Protein AF-A0A383BFU3-F1 (afdb_monomer)

Nearest PDB structures (foldseek):
  3onm-assembly1_A  TM=4.975E-01  e=3.016E+00  Yersinia pseudotuberculosis IP 31758
  7yzu-assembly1_A  TM=5.150E-01  e=3.989E+00  Agrobacterium tumefaciens
  7dmw-assembly3_E  TM=4.876E-01  e=6.507E+00  Bacillus velezensis FZB42
  5z72-assembly3_E  TM=4.920E-01  e=8.607E+00  Bacillus velezensis FZB42
  7qhv-assembly2_BBB  TM=3.890E-01  e=4.588E+00  Agrobacterium tumefaciens

Radius of gyration: 11.36 Å; Cα contacts (8 Å, |Δi|>4): 54; chains: 1; bounding box: 18×21×32 Å

pLDDT: mean 93.68, std 7.8, range [57.16, 97.81]

Foldseek 3Di:
DDAAEAEQEDLAPSPVSVVVVVVVCVVCPVDDYDYDYHGNPDD

Mean predicted aligned err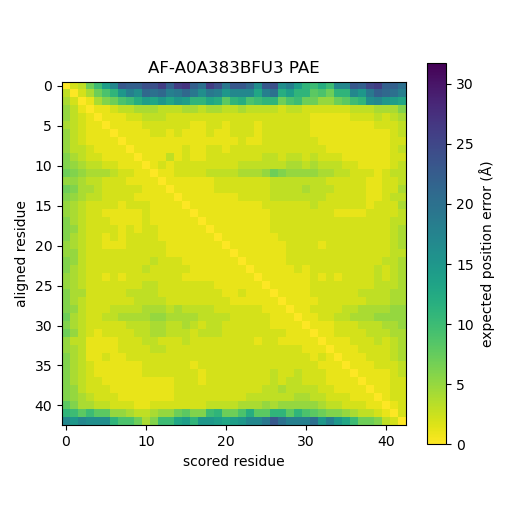or: 3.28 Å

Solvent-accessible surface area (backbone atoms only — not comparable to full-atom values): 2718 Å² total; per-residue (Å²): 130,84,85,40,73,42,80,39,73,21,66,46,82,30,61,70,52,47,55,51,46,51,67,56,56,66,78,40,83,91,58,73,69,50,73,44,81,38,50,57,57,77,128

Sequence (43 aa):
MADRSVFIVSDRTGITAEILSHSLLTQFPEVNFHSRALPFADS

Organism: NCBI:txid408172

InterPro domains:
  IPR005177 Bifunctional kinase-pyrophosphorylase [PF03618] (6-42)

Secondary structure (DSSP, 8-state):
---EEEEEE-SS--HHHHHHHHHHHTT-TT--EEEEEETT---

Structure (mmCIF, N/CA/C/O backbone):
data_AF-A0A383BFU3-F1
#
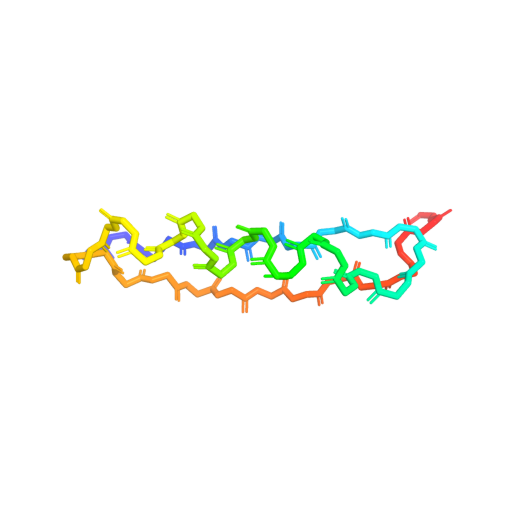_entry.id   AF-A0A383BFU3-F1
#
loop_
_atom_site.group_PDB
_atom_site.id
_atom_site.type_symbol
_atom_site.label_atom_id
_atom_site.label_alt_id
_atom_site.label_comp_id
_atom_site.label_asym_id
_atom_site.label_entity_id
_atom_site.label_seq_id
_atom_site.pdbx_PDB_ins_code
_atom_site.Cartn_x
_atom_site.Cartn_y
_atom_site.Cartn_z
_atom_site.occupancy
_atom_site.B_iso_or_equiv
_atom_site.auth_seq_id
_atom_site.auth_comp_id
_atom_site.auth_asym_id
_atom_site.auth_atom_id
_atom_site.pdbx_PDB_model_num
ATOM 1 N N . MET A 1 1 ? -9.278 -13.453 13.548 1.00 57.16 1 MET A N 1
ATOM 2 C CA . MET A 1 1 ? -9.480 -12.136 12.904 1.00 57.16 1 MET A CA 1
ATOM 3 C C . MET A 1 1 ? -8.887 -12.220 11.513 1.00 57.16 1 MET A C 1
ATOM 5 O O . MET A 1 1 ? -7.810 -12.784 11.390 1.00 57.16 1 MET A O 1
ATOM 9 N N . ALA A 1 2 ? -9.610 -11.784 10.481 1.00 69.88 2 ALA A N 1
ATOM 10 C CA . ALA A 1 2 ? -9.103 -11.834 9.112 1.00 69.88 2 ALA A CA 1
ATOM 11 C C . ALA A 1 2 ? -7.932 -10.852 8.961 1.00 69.88 2 ALA A C 1
ATOM 13 O O . ALA A 1 2 ? -8.068 -9.687 9.338 1.00 69.88 2 ALA A O 1
ATOM 14 N N . ASP A 1 3 ? -6.806 -11.338 8.446 1.00 80.88 3 ASP A N 1
ATOM 15 C CA . ASP A 1 3 ? -5.684 -10.505 8.020 1.00 80.88 3 ASP A CA 1
ATOM 16 C C . ASP A 1 3 ? -6.169 -9.575 6.892 1.00 80.88 3 ASP A C 1
ATOM 18 O O . ASP A 1 3 ? -6.755 -10.038 5.908 1.00 80.88 3 ASP A O 1
ATOM 22 N N . ARG A 1 4 ? -6.021 -8.256 7.072 1.00 92.75 4 ARG A N 1
ATOM 23 C CA . ARG A 1 4 ? -6.435 -7.249 6.086 1.00 92.75 4 ARG A CA 1
ATOM 24 C C . ARG A 1 4 ? -5.212 -6.728 5.352 1.00 92.75 4 ARG A C 1
ATOM 26 O O . ARG A 1 4 ? -4.589 -5.747 5.760 1.00 92.75 4 ARG A O 1
ATOM 33 N N . SER A 1 5 ? -4.883 -7.391 4.254 1.00 95.75 5 SER A N 1
ATOM 34 C CA . SER A 1 5 ? -3.777 -6.983 3.394 1.00 95.75 5 SER A CA 1
ATOM 35 C C . SER A 1 5 ? -4.147 -5.774 2.531 1.00 95.75 5 SER A C 1
ATOM 37 O O . SER A 1 5 ? -5.254 -5.691 1.999 1.00 95.75 5 SER A O 1
ATOM 39 N N . VAL A 1 6 ? -3.199 -4.853 2.363 1.00 96.75 6 VAL A N 1
ATOM 40 C CA . VAL A 1 6 ? -3.316 -3.680 1.486 1.00 96.75 6 VAL A CA 1
ATOM 41 C C . VAL A 1 6 ? -2.137 -3.685 0.526 1.00 96.75 6 VAL A C 1
ATOM 43 O O . VAL A 1 6 ? -0.987 -3.620 0.952 1.00 96.75 6 VAL A O 1
ATOM 46 N N . PHE A 1 7 ? -2.409 -3.753 -0.772 1.00 97.06 7 PHE A N 1
ATOM 47 C CA . PHE A 1 7 ? -1.376 -3.695 -1.804 1.00 97.06 7 PHE A CA 1
ATOM 48 C C . PHE A 1 7 ? -1.386 -2.316 -2.455 1.00 97.06 7 PHE A C 1
ATOM 50 O O . PHE A 1 7 ? -2.391 -1.897 -3.025 1.00 97.06 7 PHE A O 1
ATOM 57 N N . ILE A 1 8 ? -0.264 -1.610 -2.352 1.00 97.75 8 ILE A N 1
ATOM 58 C CA . ILE A 1 8 ? -0.076 -0.266 -2.900 1.00 97.75 8 ILE A CA 1
ATOM 59 C C . ILE A 1 8 ? 0.722 -0.429 -4.191 1.00 97.75 8 ILE A C 1
ATOM 61 O O . ILE A 1 8 ? 1.926 -0.670 -4.144 1.00 97.75 8 ILE A O 1
ATOM 65 N N . VAL A 1 9 ? 0.045 -0.358 -5.334 1.00 97.38 9 VAL A N 1
ATOM 66 C CA . VAL A 1 9 ? 0.618 -0.692 -6.647 1.00 97.38 9 VAL A CA 1
ATOM 67 C C . VAL A 1 9 ? 0.905 0.575 -7.443 1.00 97.38 9 VAL A C 1
ATOM 69 O O . VAL A 1 9 ? 0.081 1.489 -7.480 1.00 97.38 9 VAL A O 1
ATOM 72 N N . SER A 1 10 ? 2.064 0.630 -8.096 1.00 97.50 10 SER A N 1
ATOM 73 C CA . SER A 1 10 ? 2.405 1.695 -9.040 1.00 97.50 10 SER A CA 1
ATOM 74 C C . SER A 1 10 ? 3.336 1.177 -10.128 1.00 97.50 10 SER A C 1
ATOM 76 O O . SER A 1 10 ? 4.232 0.390 -9.851 1.00 97.50 10 SER A O 1
ATOM 78 N N . ASP A 1 11 ? 3.161 1.685 -11.345 1.00 96.81 11 ASP A N 1
ATOM 79 C CA . ASP A 1 11 ? 4.071 1.520 -12.488 1.00 96.81 11 ASP A CA 1
ATOM 80 C C . ASP A 1 11 ? 5.391 2.308 -12.333 1.00 96.81 11 ASP A C 1
ATOM 82 O O . ASP A 1 11 ? 6.350 2.105 -13.071 1.00 96.81 11 ASP A O 1
ATOM 86 N N . ARG A 1 12 ? 5.467 3.212 -11.349 1.00 95.12 12 ARG A N 1
ATOM 87 C CA . ARG A 1 12 ? 6.669 3.971 -10.976 1.00 95.12 12 ARG A CA 1
ATOM 88 C C . ARG A 1 12 ? 6.990 3.752 -9.497 1.00 95.12 12 ARG A C 1
ATOM 90 O O . ARG A 1 12 ? 6.762 2.679 -8.951 1.00 95.12 12 ARG A O 1
ATOM 97 N N . THR A 1 13 ? 7.535 4.762 -8.822 1.00 96.50 13 THR A N 1
ATOM 98 C CA . THR A 1 13 ? 8.016 4.654 -7.435 1.00 96.50 13 THR A CA 1
ATOM 99 C C . THR A 1 13 ? 6.923 4.384 -6.402 1.00 96.50 13 THR A C 1
ATOM 101 O O . THR A 1 13 ? 7.241 3.966 -5.297 1.00 96.50 13 THR A O 1
ATOM 104 N N . GLY A 1 14 ? 5.652 4.663 -6.703 1.00 96.44 14 GLY A N 1
ATOM 105 C CA . GLY A 1 14 ? 4.544 4.443 -5.769 1.00 96.44 14 GLY A CA 1
ATOM 106 C C . GLY A 1 14 ? 4.434 5.424 -4.599 1.00 96.44 14 GLY A C 1
ATOM 107 O O . GLY A 1 14 ? 3.470 5.320 -3.848 1.00 96.44 14 GLY A O 1
ATOM 108 N N . ILE A 1 15 ? 5.320 6.423 -4.477 1.00 97.50 15 ILE A N 1
ATOM 109 C CA . ILE A 1 15 ? 5.332 7.379 -3.346 1.00 97.50 15 ILE A CA 1
ATOM 110 C C . ILE A 1 15 ? 3.975 8.080 -3.175 1.00 97.50 15 ILE A C 1
ATOM 112 O O . ILE A 1 15 ? 3.470 8.212 -2.063 1.00 97.50 15 ILE A O 1
ATOM 116 N N . THR A 1 16 ? 3.345 8.509 -4.274 1.00 97.44 16 THR A N 1
ATOM 117 C CA . THR A 1 16 ? 2.021 9.148 -4.218 1.00 97.44 16 THR A CA 1
ATOM 118 C C . THR A 1 16 ? 0.955 8.192 -3.686 1.00 97.44 16 THR A C 1
ATOM 120 O O . THR A 1 16 ? 0.165 8.576 -2.828 1.00 97.44 16 THR A O 1
ATOM 123 N N . ALA A 1 17 ? 0.947 6.945 -4.163 1.00 97.56 17 ALA A N 1
ATOM 124 C CA . ALA A 1 17 ? -0.008 5.934 -3.721 1.00 97.56 17 ALA A CA 1
ATOM 125 C C . ALA A 1 17 ? 0.215 5.557 -2.247 1.00 97.56 17 ALA A C 1
ATOM 127 O O . ALA A 1 17 ? -0.749 5.359 -1.513 1.00 97.56 17 ALA A O 1
ATOM 1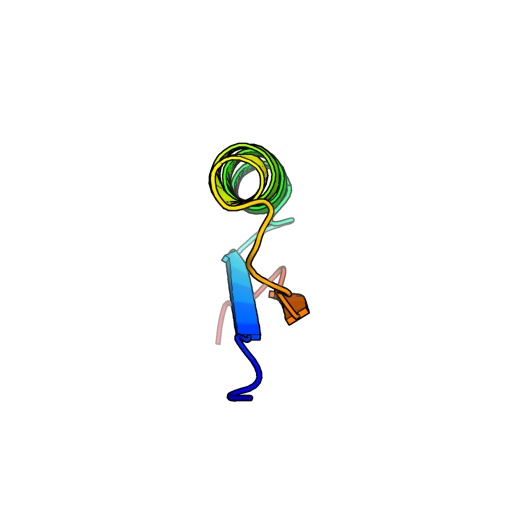28 N N . GLU A 1 18 ? 1.466 5.532 -1.790 1.00 97.19 18 GLU A N 1
ATOM 129 C CA . GLU A 1 18 ? 1.827 5.237 -0.404 1.00 97.19 18 GLU A CA 1
ATOM 130 C C . GLU A 1 18 ? 1.399 6.345 0.563 1.00 97.19 18 GLU A C 1
ATOM 132 O O . GLU A 1 18 ? 0.766 6.055 1.578 1.00 97.19 18 GLU A O 1
ATOM 137 N N . ILE A 1 19 ? 1.648 7.616 0.224 1.00 97.44 19 ILE A N 1
ATOM 138 C CA . ILE A 1 19 ? 1.207 8.761 1.037 1.00 97.44 19 ILE A CA 1
ATOM 139 C C . ILE A 1 19 ? -0.322 8.789 1.150 1.00 97.44 19 ILE A C 1
ATOM 141 O O . ILE A 1 19 ? -0.864 8.951 2.247 1.00 97.44 19 ILE A O 1
ATOM 145 N N . LEU A 1 20 ? -1.028 8.601 0.031 1.00 97.81 20 LEU A N 1
ATOM 146 C CA . LEU A 1 20 ? -2.492 8.557 0.023 1.00 97.81 20 LEU A CA 1
ATOM 147 C C . LEU A 1 20 ? -3.022 7.366 0.826 1.00 97.81 20 LEU A C 1
ATOM 149 O O . LEU A 1 20 ? -3.950 7.531 1.617 1.00 97.81 20 LEU A O 1
ATOM 153 N N . SER A 1 21 ? -2.410 6.187 0.671 1.00 97.12 21 SER A N 1
ATOM 154 C CA . SER A 1 21 ? -2.751 5.000 1.455 1.00 97.12 21 SER A CA 1
ATOM 155 C C . SER A 1 21 ? -2.571 5.263 2.946 1.00 97.12 21 SER A C 1
ATOM 157 O O . SER A 1 21 ? -3.478 4.984 3.720 1.00 97.12 21 SER A O 1
ATOM 159 N N . HIS A 1 22 ? -1.445 5.846 3.365 1.00 95.75 22 HIS A N 1
ATOM 160 C CA . HIS A 1 22 ? -1.208 6.167 4.770 1.00 95.75 22 HIS A CA 1
ATOM 161 C C . HIS A 1 22 ? -2.305 7.081 5.331 1.00 95.75 22 HIS A C 1
ATOM 163 O O . HIS A 1 22 ? -2.926 6.736 6.332 1.00 95.75 22 HIS A O 1
ATOM 169 N N . SER A 1 23 ? -2.614 8.183 4.638 1.00 97.56 23 SER A N 1
ATOM 170 C CA . SER A 1 23 ? -3.677 9.108 5.055 1.00 97.56 23 SER A CA 1
ATOM 171 C C . SER A 1 23 ? -5.068 8.465 5.100 1.00 97.56 23 SER A C 1
ATOM 173 O O . SER A 1 23 ? -5.924 8.917 5.859 1.00 97.56 23 SER A O 1
ATOM 175 N N . LEU A 1 24 ? -5.334 7.460 4.264 1.00 97.06 24 LEU A N 1
ATOM 176 C CA . LEU A 1 24 ? -6.615 6.761 4.235 1.00 97.06 24 LEU A CA 1
ATOM 177 C C . LEU A 1 24 ? -6.732 5.753 5.383 1.00 97.06 24 LEU A C 1
ATOM 179 O O . LEU A 1 24 ? -7.753 5.706 6.068 1.00 97.06 24 LEU A O 1
ATOM 183 N N . LEU A 1 25 ? -5.691 4.945 5.599 1.00 96.38 25 LEU A N 1
ATOM 184 C CA . LEU A 1 25 ? -5.70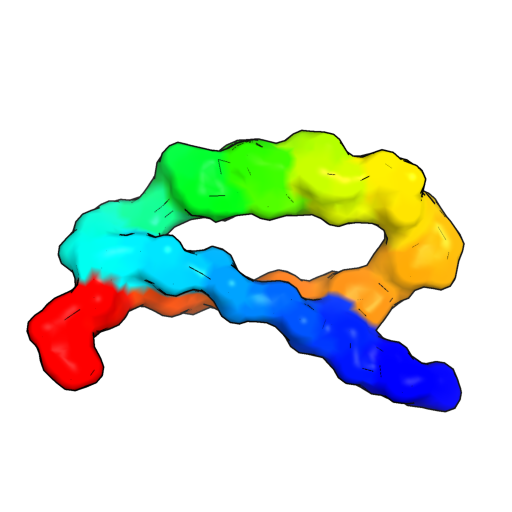6 3.864 6.585 1.00 96.38 25 LEU A CA 1
ATOM 185 C C . LEU A 1 25 ? -5.758 4.392 8.024 1.00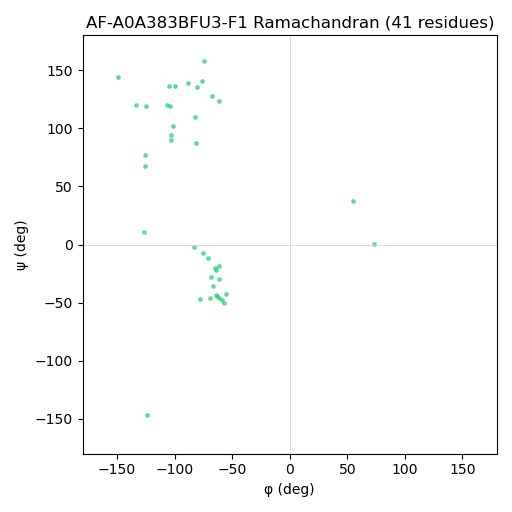 96.38 25 LEU A C 1
ATOM 187 O O . LEU A 1 25 ? -6.348 3.739 8.884 1.00 96.38 25 LEU A O 1
ATOM 191 N N . THR A 1 26 ? -5.233 5.594 8.287 1.00 95.75 26 THR A N 1
ATOM 192 C CA . THR A 1 26 ? -5.319 6.240 9.610 1.00 95.75 26 THR A CA 1
ATOM 193 C C . THR A 1 26 ? -6.754 6.511 10.070 1.00 95.75 26 THR A C 1
ATOM 195 O O . THR A 1 26 ? -6.979 6.670 11.266 1.00 95.75 26 THR A O 1
ATOM 198 N N . GLN A 1 27 ? -7.736 6.514 9.161 1.00 97.56 27 GLN A N 1
ATOM 199 C CA . GLN A 1 27 ? -9.152 6.708 9.497 1.00 97.56 27 GLN A CA 1
ATOM 200 C C . GLN A 1 27 ? -9.805 5.473 10.143 1.00 97.56 27 GLN A C 1
ATOM 202 O O . GLN A 1 27 ? -10.946 5.553 10.595 1.00 97.56 27 GLN A O 1
ATOM 207 N N . PHE A 1 28 ? -9.100 4.336 10.204 1.00 95.12 28 PHE A N 1
ATOM 208 C CA . PHE A 1 28 ? -9.609 3.069 10.736 1.00 95.12 28 PHE A CA 1
ATOM 209 C C . PHE A 1 28 ? -8.690 2.514 11.842 1.00 95.12 28 PHE A C 1
ATOM 211 O O . PHE A 1 28 ? -8.059 1.473 11.656 1.00 95.12 28 PHE A O 1
ATOM 218 N N . PRO A 1 29 ? -8.608 3.173 13.013 1.00 93.19 29 PRO A N 1
ATOM 219 C CA . PRO A 1 29 ? -7.64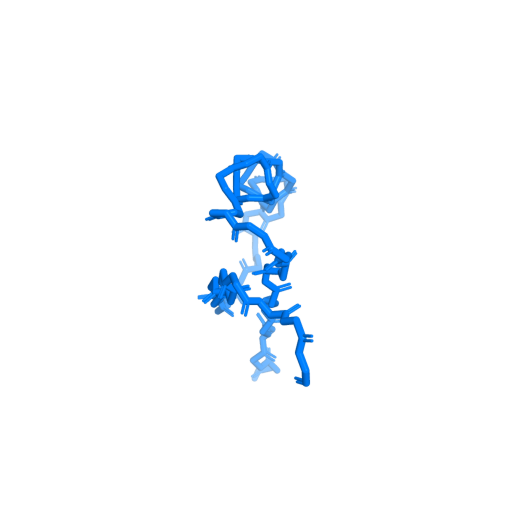8 2.819 14.064 1.00 93.19 29 PRO A CA 1
ATOM 220 C C . PRO A 1 29 ? -7.864 1.425 14.677 1.00 93.19 29 PRO A C 1
ATOM 222 O O . PRO A 1 29 ? -6.938 0.846 15.235 1.00 93.19 29 PRO A O 1
ATOM 225 N N . GLU A 1 30 ? -9.068 0.860 14.566 1.00 94.62 30 GLU A N 1
ATOM 226 C CA . GLU A 1 30 ? -9.398 -0.482 15.070 1.00 94.62 30 GLU A CA 1
ATOM 227 C C . GLU A 1 30 ? -9.005 -1.606 14.096 1.00 94.62 30 GLU A C 1
ATOM 229 O O . GLU A 1 30 ? -9.197 -2.795 14.373 1.00 94.62 30 GLU A O 1
ATOM 234 N N . VAL A 1 31 ? -8.477 -1.249 12.922 1.00 92.88 31 VAL A N 1
ATOM 235 C CA . VAL A 1 31 ? -8.126 -2.194 11.870 1.00 92.88 31 VAL A CA 1
ATOM 236 C C . VAL A 1 31 ? -6.614 -2.358 11.782 1.00 92.88 31 VAL A C 1
ATOM 238 O O . VAL A 1 31 ? -5.882 -1.427 11.468 1.00 92.8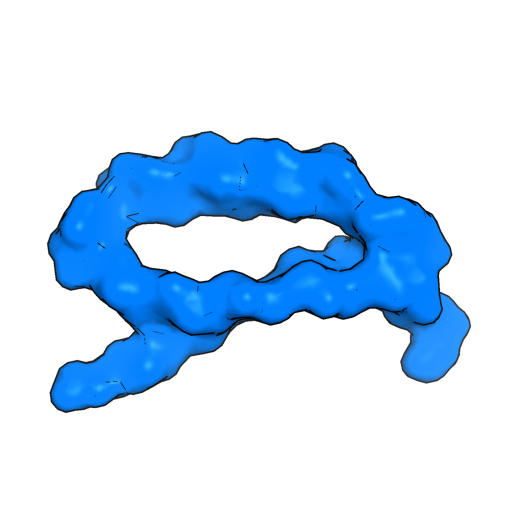8 31 VAL A O 1
ATOM 241 N N . ASN A 1 32 ? -6.150 -3.591 11.980 1.00 93.00 32 ASN A N 1
ATOM 242 C CA . ASN A 1 32 ? -4.766 -3.961 11.705 1.00 93.00 32 ASN A CA 1
ATOM 243 C C . ASN A 1 32 ? -4.611 -4.251 10.209 1.00 93.00 32 ASN A C 1
ATOM 245 O O . ASN A 1 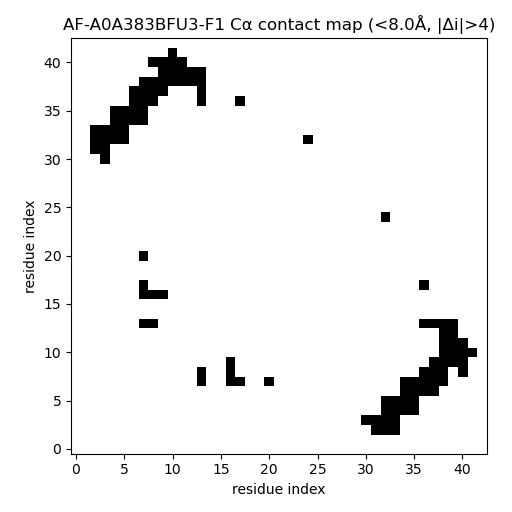32 ? -5.144 -5.249 9.716 1.00 93.00 32 ASN A O 1
ATOM 249 N N . PHE A 1 33 ? -3.914 -3.365 9.497 1.00 95.06 33 PHE A N 1
ATOM 250 C CA . PHE A 1 33 ? -3.604 -3.528 8.077 1.00 95.06 33 PHE A CA 1
ATOM 251 C C . PHE A 1 33 ? -2.181 -4.040 7.867 1.00 95.06 33 PHE A C 1
ATOM 253 O O . PHE A 1 33 ? -1.227 -3.508 8.434 1.00 95.06 33 PHE A O 1
ATOM 260 N N . HIS A 1 34 ? -2.033 -5.005 6.965 1.00 95.19 34 HIS A N 1
ATOM 261 C CA . HIS A 1 34 ? -0.740 -5.491 6.494 1.00 95.19 34 HIS A CA 1
ATOM 262 C C . HIS A 1 34 ? -0.464 -4.909 5.107 1.00 95.19 34 HIS A C 1
ATOM 264 O O . HIS A 1 34 ? -0.925 -5.427 4.089 1.00 95.19 34 HIS A O 1
ATOM 270 N N . SER A 1 35 ? 0.249 -3.782 5.074 1.00 94.56 35 SER A N 1
ATOM 271 C CA . SER A 1 35 ? 0.495 -3.040 3.834 1.00 94.56 35 SER A CA 1
ATOM 272 C C . SER A 1 35 ? 1.755 -3.524 3.113 1.00 94.56 35 SER A C 1
ATOM 274 O O . SER A 1 35 ? 2.791 -3.750 3.740 1.00 94.56 35 SER A O 1
ATOM 276 N N . ARG A 1 36 ? 1.689 -3.638 1.784 1.00 96.44 36 ARG A N 1
ATOM 277 C CA . ARG A 1 36 ? 2.825 -3.960 0.915 1.00 96.44 36 ARG A CA 1
ATOM 278 C C . ARG A 1 36 ? 2.854 -3.023 -0.289 1.00 96.44 36 ARG A C 1
ATOM 280 O O . ARG A 1 36 ? 1.918 -3.010 -1.085 1.00 96.44 36 ARG A O 1
ATOM 287 N N . ALA A 1 37 ? 3.947 -2.279 -0.437 1.00 96.25 37 ALA A N 1
ATOM 288 C CA . ALA A 1 37 ? 4.210 -1.491 -1.635 1.00 96.25 37 ALA A CA 1
ATOM 289 C C . ALA A 1 37 ? 4.786 -2.370 -2.755 1.00 96.25 37 ALA A C 1
ATOM 291 O O . ALA A 1 37 ? 5.676 -3.192 -2.519 1.00 96.25 37 ALA A O 1
ATOM 292 N N . LEU A 1 38 ? 4.264 -2.177 -3.964 1.00 97.31 38 LEU A N 1
ATOM 293 C CA . LEU A 1 38 ? 4.661 -2.826 -5.210 1.00 97.31 38 LEU A CA 1
ATOM 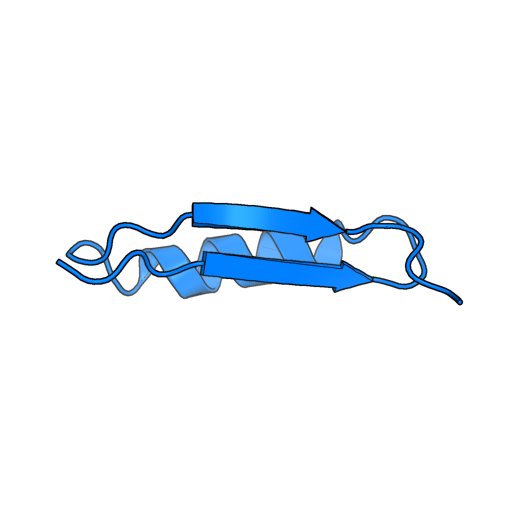294 C C . LEU A 1 38 ? 4.972 -1.730 -6.248 1.00 97.31 38 LEU A C 1
ATOM 296 O O . LEU A 1 38 ? 4.118 -1.413 -7.082 1.00 97.31 38 LEU A O 1
ATOM 300 N N . PRO A 1 39 ? 6.149 -1.082 -6.147 1.00 96.75 39 PRO A N 1
ATOM 301 C CA . PRO A 1 39 ? 6.603 -0.122 -7.145 1.00 96.75 39 PRO A CA 1
ATOM 302 C C . PRO A 1 39 ? 7.077 -0.843 -8.414 1.00 96.75 39 PRO A C 1
ATOM 304 O O . PRO A 1 39 ? 7.484 -2.003 -8.348 1.00 96.75 39 PRO A O 1
ATOM 307 N N . PHE A 1 40 ? 7.085 -0.131 -9.542 1.00 96.38 40 PHE A N 1
ATOM 308 C CA . PHE A 1 40 ? 7.484 -0.646 -10.860 1.00 96.38 40 PHE A CA 1
ATOM 309 C C . PHE A 1 40 ? 6.708 -1.905 -11.293 1.00 96.38 40 PHE A C 1
ATOM 311 O O . PHE A 1 40 ? 7.269 -2.822 -11.882 1.00 96.38 40 PHE A O 1
ATOM 318 N N . ALA A 1 41 ? 5.415 -1.971 -10.968 1.00 94.81 41 ALA A N 1
ATOM 319 C CA . ALA A 1 41 ? 4.524 -3.035 -11.419 1.00 94.81 41 ALA A CA 1
ATOM 320 C C . ALA A 1 41 ? 4.039 -2.738 -12.850 1.00 94.81 41 ALA A C 1
ATOM 322 O O . ALA A 1 41 ? 3.009 -2.086 -13.032 1.00 94.81 41 ALA A O 1
ATOM 323 N N . ASP A 1 42 ? 4.807 -3.175 -13.851 1.00 87.50 42 ASP A N 1
ATOM 324 C CA . ASP A 1 42 ? 4.584 -2.869 -15.273 1.00 87.50 42 ASP A CA 1
ATOM 325 C C . ASP A 1 42 ? 4.505 -4.100 -16.206 1.00 87.50 42 ASP A C 1
ATOM 327 O O . ASP A 1 42 ? 4.465 -3.936 -17.429 1.00 87.50 42 ASP A O 1
ATOM 331 N N . SER A 1 43 ? 4.413 -5.323 -15.662 1.00 79.31 43 SER A N 1
ATOM 332 C CA . SER A 1 43 ? 4.214 -6.569 -16.431 1.00 79.31 43 SER A CA 1
ATOM 333 C C . SER A 1 43 ? 3.578 -7.714 -15.645 1.00 79.31 43 SER A C 1
ATOM 335 O O . SER A 1 43 ? 3.672 -7.718 -14.395 1.00 79.31 43 SER A O 1
#